Protein AF-A0A9D8RT14-F1 (afdb_monomer)

Mean predicted aligned error: 6.52 Å

pLDDT: mean 91.1, std 11.13, range [44.34, 98.69]

Solvent-accessible surface area (backbone atoms only — not comparable to full-atom values): 8107 Å² total; per-residue (Å²): 120,68,56,64,54,50,52,52,53,46,40,71,75,44,44,86,40,36,44,78,49,63,86,50,53,74,64,56,52,50,52,42,49,74,57,53,62,93,83,60,76,70,41,74,36,24,39,40,37,42,52,28,32,34,42,33,35,32,39,34,68,55,89,88,39,58,46,72,40,36,41,31,29,33,31,77,39,72,85,52,92,59,74,42,84,72,49,67,56,90,63,85,74,51,89,45,71,60,54,47,47,52,55,48,54,49,52,29,65,77,68,68,52,42,47,82,47,47,82,62,84,82,79,81,77,80,84,78,72,83,78,79,90,68,89,134

Structure (mmCIF, N/CA/C/O backbone):
data_AF-A0A9D8RT14-F1
#
_entry.id   AF-A0A9D8RT14-F1
#
loop_
_atom_site.group_PDB
_atom_site.id
_atom_site.type_symbol
_atom_site.label_atom_id
_atom_site.label_alt_id
_atom_site.label_comp_id
_atom_site.label_asym_id
_atom_site.label_entity_id
_atom_site.label_seq_id
_atom_site.pdbx_PDB_ins_code
_atom_site.Cartn_x
_atom_site.Cartn_y
_atom_site.Cartn_z
_atom_site.occupancy
_atom_site.B_iso_or_equiv
_atom_site.auth_seq_id
_atom_site.auth_comp_id
_atom_site.auth_asym_id
_atom_site.auth_atom_id
_atom_site.pdbx_PDB_model_num
ATOM 1 N N . MET A 1 1 ? 11.760 0.057 17.581 1.00 54.22 1 MET A N 1
ATOM 2 C CA . MET A 1 1 ? 10.991 -0.851 18.469 1.00 54.22 1 MET A CA 1
ATOM 3 C C . MET A 1 1 ? 9.512 -0.453 18.579 1.00 54.22 1 MET A C 1
ATOM 5 O O . MET A 1 1 ? 8.677 -1.344 18.625 1.00 54.22 1 MET A O 1
ATOM 9 N N . PHE A 1 2 ? 9.164 0.843 18.541 1.00 63.91 2 PHE A N 1
ATOM 10 C CA . PHE A 1 2 ? 7.777 1.338 18.645 1.00 63.91 2 PHE A CA 1
ATOM 11 C C . PHE A 1 2 ? 6.824 0.886 17.520 1.00 63.91 2 PHE A C 1
ATOM 13 O O . PHE A 1 2 ? 5.686 0.521 17.799 1.00 63.91 2 PHE A O 1
ATOM 20 N N . THR A 1 3 ? 7.296 0.804 16.275 1.00 75.25 3 THR A N 1
ATOM 21 C CA . THR A 1 3 ? 6.452 0.466 15.114 1.00 75.25 3 THR A CA 1
ATOM 22 C C . THR A 1 3 ? 5.854 -0.945 15.176 1.00 75.25 3 THR A C 1
ATOM 24 O O . THR A 1 3 ? 4.712 -1.149 14.785 1.00 75.25 3 THR A O 1
ATOM 27 N N . MET A 1 4 ? 6.569 -1.924 15.745 1.00 83.69 4 MET A N 1
ATOM 28 C CA . MET A 1 4 ? 6.044 -3.293 15.903 1.00 83.69 4 MET A CA 1
ATOM 29 C C . MET A 1 4 ? 4.897 -3.371 16.915 1.00 83.69 4 MET A C 1
ATOM 31 O O . MET A 1 4 ? 3.962 -4.149 16.735 1.00 83.69 4 MET A O 1
ATOM 35 N N . LYS A 1 5 ? 4.950 -2.555 17.976 1.00 92.00 5 LYS A N 1
ATOM 36 C CA . LYS A 1 5 ? 3.850 -2.449 18.940 1.00 92.00 5 LYS A CA 1
ATOM 37 C C . LYS A 1 5 ? 2.617 -1.853 18.260 1.00 92.00 5 LYS A C 1
ATOM 39 O O . LYS A 1 5 ? 1.534 -2.414 18.390 1.00 92.00 5 LYS A O 1
ATOM 44 N N . ARG A 1 6 ? 2.815 -0.797 17.464 1.00 94.56 6 ARG A N 1
ATOM 45 C CA . ARG A 1 6 ? 1.751 -0.136 16.704 1.00 94.56 6 ARG A CA 1
ATOM 46 C C . ARG A 1 6 ? 1.060 -1.079 15.716 1.00 94.56 6 ARG A C 1
ATOM 48 O O . ARG A 1 6 ? -0.162 -1.136 15.702 1.00 94.56 6 ARG A O 1
ATOM 55 N N . ILE A 1 7 ? 1.821 -1.883 14.967 1.00 96.31 7 ILE A N 1
ATOM 56 C CA . ILE A 1 7 ? 1.261 -2.924 14.082 1.00 96.31 7 ILE A CA 1
ATOM 57 C C . ILE A 1 7 ? 0.351 -3.872 14.865 1.00 96.31 7 ILE A C 1
ATOM 59 O O . ILE A 1 7 ? -0.755 -4.174 14.426 1.00 96.31 7 ILE A O 1
ATOM 63 N N . LYS A 1 8 ? 0.801 -4.343 16.033 1.00 96.50 8 LYS A N 1
ATOM 64 C CA . LYS A 1 8 ? 0.018 -5.270 16.859 1.00 96.50 8 LYS A CA 1
ATOM 65 C C . LYS A 1 8 ? -1.271 -4.628 17.378 1.00 96.50 8 LYS A C 1
ATOM 67 O O . LYS A 1 8 ? -2.313 -5.271 17.356 1.00 96.50 8 LYS A O 1
ATOM 72 N N . GLU A 1 9 ? -1.201 -3.379 17.830 1.00 96.75 9 GLU A N 1
ATOM 73 C CA . GLU A 1 9 ? -2.373 -2.611 18.269 1.00 96.75 9 GLU A CA 1
ATOM 74 C C . GLU A 1 9 ? -3.387 -2.448 17.130 1.00 96.75 9 GLU A C 1
ATOM 76 O O . GLU A 1 9 ? -4.561 -2.755 17.316 1.00 96.75 9 GLU A O 1
ATOM 81 N N . LEU A 1 10 ? -2.927 -2.058 15.937 1.00 97.25 10 LEU A N 1
ATOM 82 C CA . LEU A 1 10 ? -3.785 -1.875 14.767 1.00 97.25 10 LEU A CA 1
ATOM 83 C C . LEU A 1 10 ? -4.408 -3.189 14.290 1.00 97.25 10 LEU A C 1
ATOM 85 O O . LEU A 1 10 ? -5.605 -3.222 14.031 1.00 97.25 10 LEU A O 1
ATOM 89 N N . LYS A 1 11 ? -3.642 -4.286 14.238 1.00 97.50 11 LYS A N 1
ATOM 90 C CA . LYS A 1 11 ? -4.178 -5.620 13.912 1.00 97.50 11 LYS A CA 1
ATOM 91 C C . LYS A 1 11 ? -5.264 -6.051 14.899 1.00 97.50 11 LYS A C 1
ATOM 93 O O . LYS A 1 11 ? -6.303 -6.544 14.479 1.00 97.50 11 LYS A O 1
ATOM 98 N N . ASN A 1 12 ? -5.054 -5.822 16.196 1.00 97.44 12 ASN A N 1
ATOM 99 C CA . ASN A 1 12 ? -6.055 -6.137 17.218 1.00 97.44 12 ASN A CA 1
ATOM 100 C C . ASN A 1 12 ? -7.318 -5.273 17.089 1.00 97.44 12 ASN A C 1
ATOM 102 O O . ASN A 1 12 ? -8.414 -5.766 17.331 1.00 97.44 12 ASN A O 1
ATOM 106 N N . GLN A 1 13 ? -7.166 -3.992 16.747 1.00 96.94 13 GLN A N 1
ATOM 107 C CA . GLN A 1 13 ? -8.281 -3.051 16.634 1.00 96.94 13 GLN A CA 1
ATOM 108 C C . GLN A 1 13 ? -9.096 -3.251 15.349 1.00 96.94 13 GLN A C 1
ATOM 110 O O . GLN A 1 13 ? -10.315 -3.117 15.372 1.00 96.94 13 GLN A O 1
ATOM 115 N N . LEU A 1 14 ? -8.427 -3.523 14.229 1.00 96.62 14 LEU A N 1
ATOM 116 C CA . LEU A 1 14 ? -9.028 -3.508 12.893 1.00 96.62 14 LEU A CA 1
ATOM 117 C C . LEU A 1 14 ? -9.355 -4.908 12.360 1.00 96.62 14 LEU A C 1
ATOM 119 O O . LEU A 1 14 ? -10.126 -5.019 11.406 1.00 96.62 14 LEU A O 1
ATOM 123 N N . GLY A 1 15 ? -8.783 -5.962 12.951 1.00 96.44 15 GLY A N 1
ATOM 124 C CA . GLY A 1 15 ? -8.954 -7.336 12.483 1.00 96.44 15 GLY A CA 1
ATOM 125 C C . GLY A 1 15 ? -8.601 -7.461 11.001 1.00 96.44 15 GLY A C 1
ATOM 126 O O . GLY A 1 15 ? -7.534 -7.018 10.573 1.00 96.44 15 GLY A O 1
ATOM 127 N N . ASP A 1 16 ? -9.536 -7.987 10.214 1.00 95.12 16 ASP A N 1
ATOM 128 C CA . ASP A 1 16 ? -9.370 -8.225 8.773 1.00 95.12 16 ASP A CA 1
ATOM 129 C C . ASP A 1 16 ? -9.275 -6.938 7.939 1.00 95.12 16 ASP A C 1
ATOM 131 O O . ASP A 1 16 ? -8.853 -6.972 6.785 1.00 95.12 16 ASP A O 1
ATOM 135 N N . LYS A 1 17 ? -9.616 -5.778 8.521 1.00 95.81 17 LYS A N 1
ATOM 136 C CA . LYS A 1 17 ? -9.411 -4.472 7.877 1.00 95.81 17 LYS A CA 1
ATOM 137 C C . LYS A 1 17 ? -7.946 -4.011 7.942 1.00 95.81 17 LYS A C 1
ATOM 139 O O . LYS A 1 17 ? -7.609 -2.982 7.362 1.00 95.81 17 LYS A O 1
ATOM 144 N N . TYR A 1 18 ? -7.069 -4.742 8.635 1.00 98.00 18 TYR A N 1
ATOM 145 C CA . TYR A 1 18 ? -5.621 -4.584 8.538 1.00 98.00 18 TYR A CA 1
ATOM 146 C C . TYR A 1 18 ? -5.037 -5.712 7.687 1.00 98.00 18 TYR A C 1
ATOM 148 O O . TYR A 1 18 ? -5.102 -6.881 8.065 1.00 98.00 18 TYR A O 1
ATOM 156 N N . PHE A 1 19 ? -4.376 -5.376 6.581 1.00 97.88 19 PHE A N 1
ATOM 157 C CA . PHE A 1 19 ? -3.785 -6.377 5.699 1.00 97.88 19 PHE A CA 1
ATOM 158 C C . PHE A 1 19 ? -2.500 -5.875 5.047 1.00 97.88 19 PHE A C 1
ATOM 160 O O . PHE A 1 19 ? -2.474 -4.807 4.441 1.00 97.88 19 PHE A O 1
ATOM 167 N N . PHE A 1 20 ? -1.436 -6.671 5.141 1.00 98.38 20 PHE A N 1
ATOM 168 C CA . PHE A 1 20 ? -0.168 -6.417 4.466 1.00 98.38 20 PHE A CA 1
ATOM 169 C C . PHE A 1 20 ? 0.114 -7.528 3.458 1.00 98.38 20 PHE A C 1
ATOM 171 O O . PHE A 1 20 ? 0.113 -8.708 3.811 1.00 98.38 20 PHE A O 1
ATOM 178 N N . CYS A 1 21 ? 0.415 -7.146 2.220 1.00 97.75 21 CYS A N 1
ATOM 179 C CA . CYS A 1 21 ? 0.803 -8.056 1.155 1.00 97.75 21 CYS A CA 1
ATOM 180 C C . CYS A 1 21 ? 2.053 -7.547 0.445 1.00 97.75 21 CYS A C 1
ATOM 182 O O . CYS A 1 21 ? 2.218 -6.353 0.201 1.00 97.75 21 CYS A O 1
ATOM 184 N N . ARG A 1 22 ? 2.927 -8.477 0.068 1.00 97.56 22 ARG A N 1
ATOM 185 C CA . ARG A 1 22 ? 4.132 -8.185 -0.703 1.00 97.56 22 ARG A CA 1
ATOM 186 C C . ARG A 1 22 ? 4.300 -9.210 -1.826 1.00 97.56 22 ARG A C 1
ATOM 188 O O . ARG A 1 22 ? 4.951 -10.231 -1.608 1.00 97.56 22 ARG A O 1
ATOM 195 N N . PRO A 1 23 ? 3.721 -8.952 -3.013 1.00 96.25 23 PRO A N 1
ATOM 196 C CA . PRO A 1 23 ? 3.810 -9.873 -4.144 1.00 96.25 23 PRO A CA 1
ATOM 197 C C . PRO A 1 23 ? 5.225 -10.076 -4.699 1.00 96.25 23 PRO A C 1
ATOM 199 O O . PRO A 1 23 ? 5.491 -11.127 -5.275 1.00 96.25 23 PRO A O 1
ATOM 202 N N . MET A 1 24 ? 6.135 -9.101 -4.544 1.00 95.69 24 MET A N 1
ATOM 203 C CA . MET A 1 24 ? 7.502 -9.190 -5.079 1.00 95.69 24 MET A CA 1
ATOM 204 C C . MET A 1 24 ? 8.582 -9.004 -4.012 1.00 95.69 24 MET A C 1
ATOM 206 O O . MET A 1 24 ? 8.527 -8.108 -3.160 1.00 95.69 24 MET A O 1
ATOM 210 N N . SER A 1 25 ? 9.625 -9.832 -4.092 1.00 95.38 25 SER A N 1
ATOM 211 C CA . SER A 1 25 ? 10.815 -9.688 -3.257 1.00 95.38 25 SER A CA 1
ATOM 212 C C . SER A 1 25 ? 11.742 -8.581 -3.776 1.00 95.38 25 SER A C 1
ATOM 214 O O . SER A 1 25 ? 11.662 -8.160 -4.930 1.00 95.38 25 SER A O 1
ATOM 216 N N . ASP A 1 26 ? 12.686 -8.138 -2.938 1.00 95.06 26 ASP A N 1
ATOM 217 C CA . ASP A 1 26 ? 13.725 -7.179 -3.353 1.00 95.06 26 ASP A CA 1
ATOM 218 C C . ASP A 1 26 ? 14.546 -7.723 -4.532 1.00 95.06 26 ASP A C 1
ATOM 220 O O . ASP A 1 26 ? 14.984 -6.968 -5.398 1.00 95.06 26 ASP A O 1
ATOM 224 N N . ARG A 1 27 ? 14.723 -9.050 -4.595 1.00 96.25 27 ARG A N 1
ATOM 225 C CA . ARG A 1 27 ? 15.443 -9.720 -5.678 1.00 96.25 27 ARG A CA 1
ATOM 226 C C . ARG A 1 27 ? 14.683 -9.642 -6.999 1.00 96.25 27 ARG A C 1
ATOM 228 O O . ARG A 1 27 ? 15.313 -9.374 -8.019 1.00 96.25 27 ARG A O 1
ATOM 235 N N . ASP A 1 28 ? 13.373 -9.863 -6.988 1.00 95.50 28 ASP A N 1
ATOM 236 C CA . ASP A 1 28 ? 12.550 -9.820 -8.205 1.00 95.50 28 ASP A CA 1
ATOM 237 C C . ASP A 1 28 ? 12.558 -8.412 -8.800 1.00 95.50 28 ASP A C 1
ATOM 239 O O . ASP A 1 28 ? 12.833 -8.226 -9.985 1.00 95.50 28 ASP A O 1
ATOM 243 N N . ILE A 1 29 ? 12.375 -7.407 -7.940 1.00 96.44 29 ILE A N 1
ATOM 244 C CA . ILE A 1 29 ? 12.414 -5.994 -8.323 1.00 96.44 29 ILE A CA 1
ATOM 245 C C . ILE A 1 29 ? 13.794 -5.618 -8.856 1.00 96.44 29 ILE A C 1
ATOM 247 O O . ILE A 1 29 ? 13.895 -4.994 -9.910 1.00 96.44 29 ILE A O 1
ATOM 251 N N . PHE A 1 30 ? 14.867 -6.043 -8.186 1.00 95.75 30 PHE A N 1
ATOM 252 C CA . PHE A 1 30 ? 16.230 -5.800 -8.653 1.00 95.75 30 PHE A CA 1
ATOM 253 C C . PHE A 1 30 ? 16.490 -6.412 -10.037 1.00 95.75 30 PHE A C 1
ATOM 255 O O . PHE A 1 30 ? 17.111 -5.779 -10.894 1.00 95.75 30 PHE A O 1
ATOM 262 N N . LEU A 1 31 ? 16.011 -7.634 -10.288 1.00 95.94 31 LEU A N 1
ATOM 263 C CA . LEU A 1 31 ? 16.142 -8.280 -11.596 1.00 95.94 31 LEU A CA 1
ATOM 264 C C . LEU A 1 31 ? 15.368 -7.520 -12.682 1.00 95.94 31 LEU A C 1
ATOM 266 O O . LEU A 1 31 ? 15.930 -7.272 -13.752 1.00 95.94 31 LEU A O 1
ATOM 270 N N . LEU A 1 32 ? 14.137 -7.091 -12.389 1.00 95.50 32 LEU A N 1
ATOM 271 C CA . LEU A 1 32 ? 13.325 -6.264 -13.287 1.00 95.50 32 LEU A CA 1
ATOM 272 C C . LEU A 1 32 ? 13.990 -4.912 -13.574 1.00 95.50 32 LEU A C 1
ATOM 274 O O . LEU A 1 32 ? 14.044 -4.482 -14.721 1.00 95.50 32 LEU A O 1
ATOM 278 N N . GLN A 1 33 ? 14.568 -4.263 -12.564 1.00 95.00 33 GLN A N 1
ATOM 279 C CA . GLN A 1 33 ? 15.286 -2.997 -12.727 1.00 95.00 33 GLN A CA 1
ATOM 280 C C . GLN A 1 33 ? 16.570 -3.141 -13.552 1.00 95.00 33 GLN A C 1
ATOM 282 O O . GLN A 1 33 ? 16.932 -2.219 -14.282 1.00 95.00 33 GLN A O 1
ATOM 287 N N . ARG A 1 34 ? 17.265 -4.285 -13.470 1.00 95.25 34 ARG A N 1
ATOM 288 C CA . ARG A 1 34 ? 18.463 -4.556 -14.286 1.00 95.25 34 ARG A CA 1
ATOM 289 C C . ARG A 1 34 ? 18.147 -4.826 -15.749 1.00 95.25 34 ARG A C 1
ATOM 291 O O . ARG A 1 34 ? 18.987 -4.541 -16.600 1.00 95.25 34 ARG A O 1
ATOM 298 N N . LYS A 1 35 ? 16.993 -5.428 -16.033 1.00 93.69 35 LYS A N 1
ATOM 299 C CA . LYS A 1 35 ? 16.531 -5.713 -17.395 1.00 93.69 35 LYS A CA 1
ATOM 300 C C . LYS A 1 35 ? 15.052 -5.336 -17.54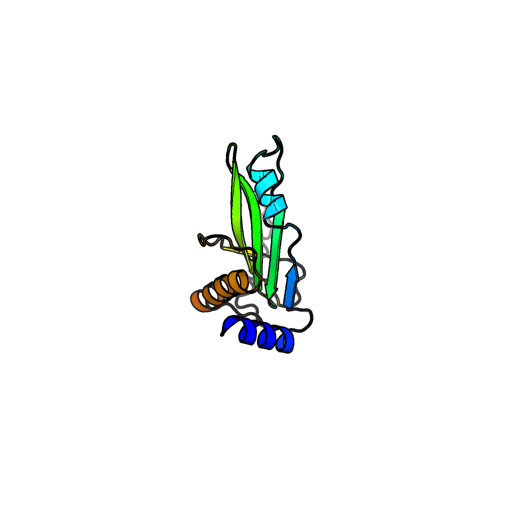3 1.00 93.69 35 LYS A C 1
ATOM 302 O O . LYS A 1 35 ? 14.210 -6.233 -17.592 1.00 93.69 35 LYS A O 1
ATOM 307 N N . PRO A 1 36 ? 14.733 -4.029 -17.622 1.00 92.56 36 PRO A N 1
ATOM 308 C CA . PRO A 1 36 ? 13.359 -3.572 -17.782 1.00 92.56 36 PRO A CA 1
ATOM 309 C C . PRO A 1 36 ? 12.753 -4.102 -19.085 1.00 92.56 36 PRO A C 1
ATOM 311 O O . PRO A 1 36 ? 13.362 -3.935 -20.146 1.00 92.56 36 PRO A O 1
ATOM 314 N N . PRO A 1 37 ? 11.557 -4.710 -19.056 1.00 91.81 37 PRO A N 1
ATOM 315 C CA . PRO A 1 37 ? 10.888 -5.107 -20.283 1.00 91.81 37 PRO A CA 1
ATOM 316 C C . PRO A 1 37 ? 10.478 -3.873 -21.103 1.00 91.81 37 PRO A C 1
ATOM 318 O O . PRO A 1 37 ? 10.267 -2.769 -20.580 1.00 91.81 37 PRO A O 1
ATOM 321 N N . GLN A 1 38 ? 10.383 -4.042 -22.426 1.00 88.94 38 GLN A N 1
ATOM 322 C CA . GLN A 1 38 ? 10.030 -2.948 -23.337 1.00 88.94 38 GLN A CA 1
ATOM 323 C C . GLN A 1 38 ? 8.627 -2.407 -23.039 1.00 88.94 38 GLN A C 1
ATOM 325 O O . GLN A 1 38 ? 8.462 -1.196 -22.897 1.00 88.94 38 GLN A O 1
ATOM 330 N N . ASN A 1 39 ? 7.666 -3.305 -22.838 1.00 89.38 39 ASN A N 1
ATOM 331 C CA . ASN A 1 39 ? 6.315 -2.980 -22.405 1.00 89.38 39 ASN A CA 1
ATOM 332 C C . ASN A 1 39 ? 6.178 -3.440 -20.955 1.00 89.38 39 ASN A C 1
ATOM 334 O O . ASN A 1 39 ? 6.088 -4.636 -20.690 1.00 89.38 39 ASN A O 1
ATOM 338 N N . PHE A 1 40 ? 6.243 -2.496 -20.021 1.00 93.19 40 PHE A N 1
ATOM 339 C CA . PHE A 1 40 ? 6.052 -2.764 -18.602 1.00 93.19 40 PHE A CA 1
ATOM 340 C C . PHE A 1 40 ? 4.786 -2.046 -18.150 1.00 93.19 40 PHE A C 1
ATOM 342 O O . PHE A 1 40 ? 4.721 -0.820 -18.243 1.00 93.19 40 PHE A O 1
ATOM 349 N N . ALA A 1 41 ? 3.795 -2.814 -17.704 1.00 93.50 41 ALA A N 1
ATOM 350 C CA . ALA A 1 41 ? 2.635 -2.262 -17.029 1.00 93.50 41 ALA A CA 1
ATOM 351 C C . ALA A 1 41 ? 3.011 -1.935 -15.586 1.00 93.50 41 ALA A C 1
ATOM 353 O O . ALA A 1 41 ? 3.727 -2.696 -14.930 1.00 93.50 41 ALA A O 1
ATOM 354 N N . GLU A 1 42 ? 2.519 -0.804 -15.108 1.00 94.81 42 GLU A N 1
ATOM 355 C CA . GLU A 1 42 ? 2.615 -0.446 -13.704 1.00 94.81 42 GLU A CA 1
ATOM 356 C C . GLU A 1 42 ? 2.079 -1.577 -12.816 1.00 94.81 42 GLU A C 1
ATOM 358 O O . GLU A 1 42 ? 1.082 -2.221 -13.143 1.00 94.81 42 GLU A O 1
ATOM 363 N N . THR A 1 43 ? 2.803 -1.892 -11.743 1.00 96.75 43 THR A N 1
ATOM 364 C CA . THR A 1 43 ? 2.530 -3.074 -10.924 1.00 96.75 43 THR A CA 1
ATOM 365 C C . THR A 1 43 ? 2.748 -2.776 -9.450 1.00 96.75 43 THR A C 1
ATOM 367 O O . THR A 1 43 ? 3.830 -2.346 -9.050 1.00 96.75 43 THR A O 1
ATOM 370 N N . VAL A 1 44 ? 1.753 -3.091 -8.624 1.00 97.75 44 VAL A N 1
ATOM 371 C CA . VAL A 1 44 ? 1.867 -3.021 -7.163 1.00 97.75 44 VAL A CA 1
ATOM 372 C C . VAL A 1 44 ? 2.776 -4.144 -6.660 1.00 97.75 44 VAL A C 1
ATOM 374 O O . VAL A 1 44 ? 2.510 -5.329 -6.867 1.00 97.75 44 VAL A O 1
ATOM 377 N N . VAL A 1 45 ? 3.862 -3.775 -5.981 1.00 98.12 45 VAL A N 1
ATOM 378 C CA . VAL A 1 45 ? 4.871 -4.714 -5.460 1.00 98.12 45 VAL A CA 1
ATOM 379 C C . VAL A 1 45 ? 4.778 -4.931 -3.951 1.00 98.12 45 VAL A C 1
ATOM 381 O O . VAL A 1 45 ? 5.300 -5.926 -3.438 1.00 98.12 45 VAL A O 1
ATOM 384 N N . ALA A 1 46 ? 4.097 -4.029 -3.245 1.00 98.50 46 ALA A N 1
ATOM 385 C CA . ALA A 1 46 ? 3.659 -4.196 -1.866 1.00 98.50 46 ALA A CA 1
ATOM 386 C C . ALA A 1 46 ? 2.423 -3.327 -1.606 1.00 98.50 46 ALA A C 1
ATOM 388 O O . ALA A 1 46 ? 2.290 -2.257 -2.187 1.00 98.50 46 ALA A O 1
ATOM 389 N N . SER A 1 47 ? 1.540 -3.767 -0.718 1.00 98.50 47 SER A N 1
ATOM 390 C CA . SER A 1 47 ? 0.346 -3.028 -0.310 1.00 98.50 47 SER A CA 1
ATOM 391 C C . SER A 1 47 ? 0.115 -3.223 1.184 1.00 98.50 47 SER A C 1
ATOM 393 O O . SER A 1 47 ? 0.258 -4.331 1.707 1.00 98.50 47 SER A O 1
ATOM 395 N N . LEU A 1 48 ? -0.215 -2.137 1.874 1.00 98.69 48 LEU A N 1
ATOM 396 C CA . LEU A 1 48 ? -0.608 -2.127 3.275 1.00 98.69 48 LEU A CA 1
ATOM 397 C C . LEU A 1 48 ? -1.947 -1.401 3.398 1.00 98.69 48 LEU A C 1
ATOM 399 O O . LEU A 1 48 ? -2.020 -0.192 3.205 1.00 98.69 48 LEU A O 1
ATOM 403 N N . THR A 1 49 ? -2.989 -2.142 3.755 1.00 98.44 49 THR A N 1
ATOM 404 C CA . THR A 1 49 ? -4.312 -1.613 4.095 1.00 98.44 49 THR A CA 1
ATOM 405 C C . THR A 1 49 ? -4.444 -1.516 5.611 1.00 98.44 49 THR A C 1
ATOM 407 O O . THR A 1 49 ? -4.173 -2.486 6.321 1.00 98.44 49 THR A O 1
ATOM 410 N N . VAL A 1 50 ? -4.861 -0.352 6.106 1.00 97.94 50 VAL A N 1
ATOM 411 C CA . VAL A 1 50 ? -5.092 -0.053 7.524 1.00 97.94 50 VAL A CA 1
ATOM 412 C C . VAL A 1 50 ? -6.454 0.630 7.655 1.00 97.94 50 VAL A C 1
ATOM 414 O O . VAL 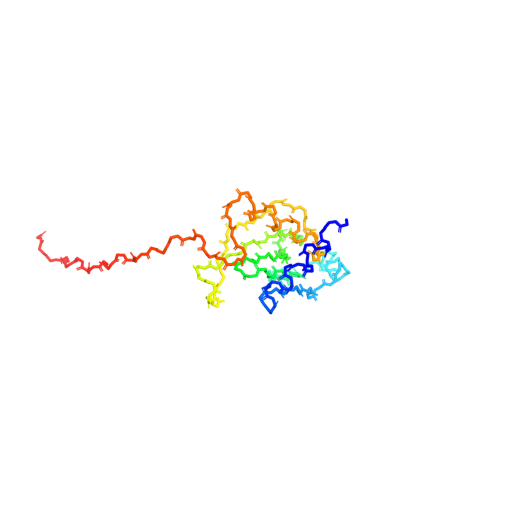A 1 50 ? -6.573 1.855 7.691 1.00 97.94 50 VAL A O 1
ATOM 417 N N . GLY A 1 51 ? -7.509 -0.182 7.702 1.00 96.56 51 GLY A N 1
ATOM 418 C CA . GLY A 1 51 ? -8.880 0.293 7.834 1.00 96.56 51 GLY A CA 1
ATOM 419 C C . GLY A 1 51 ? -9.349 1.059 6.596 1.00 96.56 51 GLY A C 1
ATOM 420 O O . GLY A 1 51 ? -9.522 0.464 5.535 1.00 96.56 51 GLY A O 1
ATOM 421 N N . CYS A 1 52 ? -9.569 2.365 6.737 1.00 96.75 52 CYS A N 1
ATOM 422 C CA . CYS A 1 52 ? -10.050 3.257 5.674 1.00 96.75 52 CYS A CA 1
ATOM 423 C C . CYS A 1 52 ? -8.926 3.904 4.850 1.00 96.75 52 CYS A C 1
ATOM 425 O O . CYS A 1 52 ? -9.211 4.691 3.948 1.00 96.75 52 CYS A O 1
ATOM 427 N N . VAL A 1 53 ? -7.661 3.584 5.147 1.00 97.69 53 VAL A N 1
ATOM 428 C CA . VAL A 1 53 ? -6.486 4.127 4.453 1.00 97.69 53 VAL A CA 1
ATOM 429 C C . VAL A 1 53 ? -5.602 2.980 3.973 1.00 97.69 53 VAL A C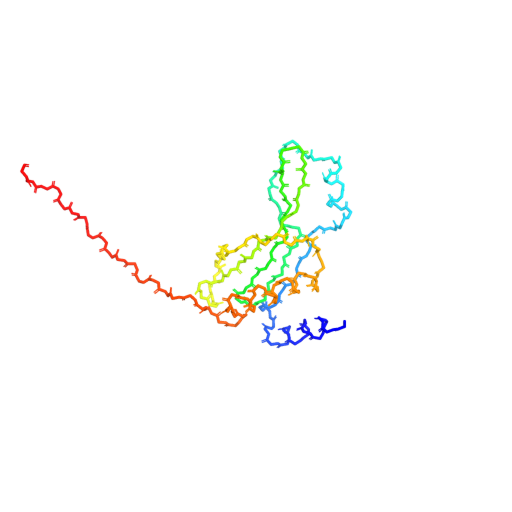 1
ATOM 431 O O . VAL A 1 53 ? -5.460 1.960 4.649 1.00 97.69 53 VAL A O 1
ATOM 434 N N . LYS A 1 54 ? -4.994 3.140 2.803 1.00 98.12 54 LYS A N 1
ATOM 435 C CA . LYS A 1 54 ? -4.100 2.160 2.187 1.00 98.12 54 LYS A CA 1
ATOM 436 C C . LYS A 1 54 ? -2.876 2.864 1.614 1.00 98.12 54 LYS A C 1
ATOM 438 O O . LYS A 1 54 ? -2.987 3.979 1.123 1.00 98.12 54 LYS A O 1
ATOM 443 N N . ILE A 1 55 ? -1.722 2.210 1.652 1.00 98.69 55 ILE A N 1
ATOM 444 C CA . ILE A 1 55 ? -0.515 2.632 0.936 1.00 98.69 55 ILE A CA 1
ATOM 445 C C . ILE A 1 55 ? -0.018 1.490 0.058 1.00 98.69 55 ILE A C 1
ATOM 447 O O . ILE A 1 55 ? 0.125 0.354 0.517 1.00 98.69 55 ILE A O 1
ATOM 451 N N . GLU A 1 56 ? 0.260 1.790 -1.202 1.00 98.62 56 GLU A N 1
ATOM 452 C CA . GLU A 1 56 ? 0.797 0.846 -2.175 1.00 98.62 56 GLU A CA 1
ATOM 453 C C . GLU A 1 56 ? 2.173 1.305 -2.628 1.00 98.62 56 GLU A C 1
ATOM 455 O O . GLU A 1 56 ? 2.399 2.485 -2.861 1.00 98.62 56 GLU A O 1
ATOM 460 N N . ALA A 1 57 ? 3.113 0.369 -2.705 1.00 98.31 57 ALA A N 1
ATOM 461 C CA . ALA A 1 57 ? 4.381 0.571 -3.377 1.00 98.31 57 ALA A CA 1
ATOM 462 C C . ALA A 1 57 ? 4.234 0.078 -4.810 1.00 98.31 57 ALA A C 1
ATOM 464 O O . ALA A 1 57 ? 4.028 -1.122 -5.035 1.00 98.31 57 ALA A O 1
ATOM 465 N N . THR A 1 58 ? 4.393 0.985 -5.759 1.00 97.56 58 THR A N 1
ATOM 466 C CA . THR A 1 58 ? 4.117 0.718 -7.163 1.00 97.56 58 THR A CA 1
ATOM 467 C C . THR A 1 58 ? 5.404 0.805 -7.968 1.00 97.56 58 THR A C 1
ATOM 469 O O . THR A 1 58 ? 6.151 1.781 -7.890 1.00 97.56 58 THR A O 1
ATOM 472 N N . LEU A 1 59 ? 5.711 -0.258 -8.710 1.00 97.75 59 LEU A N 1
ATOM 473 C CA . LEU A 1 59 ? 6.795 -0.277 -9.681 1.00 97.75 59 LEU A CA 1
ATOM 474 C C . LEU A 1 59 ? 6.227 0.207 -11.010 1.00 97.75 59 LEU A C 1
ATOM 476 O O . LEU A 1 59 ? 5.258 -0.358 -11.512 1.00 97.75 59 LEU A O 1
ATOM 480 N N . PHE A 1 60 ? 6.857 1.214 -11.600 1.00 95.75 60 PHE A N 1
ATOM 481 C CA . PHE A 1 60 ? 6.434 1.805 -12.864 1.00 95.75 60 PHE A CA 1
ATOM 482 C C . PHE A 1 60 ? 7.639 2.076 -13.762 1.00 95.75 60 PHE A C 1
ATOM 484 O O . PHE A 1 60 ? 8.790 2.129 -13.314 1.00 95.75 60 PHE A O 1
ATOM 491 N N . LYS A 1 61 ? 7.384 2.237 -15.061 1.00 95.19 61 LYS A N 1
ATOM 492 C CA . LYS A 1 61 ? 8.427 2.547 -16.038 1.00 95.19 61 LYS A CA 1
ATOM 493 C C . LYS A 1 61 ? 8.549 4.052 -16.232 1.00 95.19 61 LYS A C 1
ATOM 495 O O . LYS A 1 61 ? 7.625 4.703 -16.704 1.00 95.19 61 LYS A O 1
ATOM 500 N N . ASN A 1 62 ? 9.729 4.585 -15.938 1.00 90.88 62 ASN A N 1
ATOM 501 C CA . ASN A 1 62 ? 10.106 5.958 -16.229 1.00 90.88 62 ASN A CA 1
ATOM 502 C C . ASN A 1 62 ? 11.216 5.960 -17.286 1.00 90.88 62 ASN A C 1
ATOM 504 O O . ASN A 1 62 ? 12.373 5.629 -17.004 1.00 90.88 62 ASN A O 1
ATOM 508 N N . LYS A 1 63 ? 10.856 6.329 -18.520 1.00 88.56 63 LYS A N 1
ATOM 509 C CA . LYS A 1 63 ? 11.733 6.235 -19.696 1.00 88.56 63 LYS A CA 1
ATOM 510 C C . LYS A 1 63 ? 12.252 4.799 -19.864 1.00 88.56 63 LYS A C 1
ATOM 512 O O . LYS A 1 63 ? 11.475 3.885 -20.123 1.00 88.56 63 LYS A O 1
ATOM 517 N N . GLU A 1 64 ? 13.554 4.587 -19.702 1.00 89.44 64 GLU A N 1
ATOM 518 C CA . GLU A 1 64 ? 14.212 3.286 -19.868 1.00 89.44 64 GLU A CA 1
ATOM 519 C C . GLU A 1 64 ? 14.443 2.540 -18.547 1.00 89.44 64 GLU A C 1
ATOM 521 O O . GLU A 1 64 ? 14.992 1.441 -18.551 1.00 89.44 64 GLU A O 1
ATOM 526 N N . LYS A 1 65 ? 14.040 3.113 -17.408 1.00 94.44 65 LYS A N 1
ATOM 527 C CA . LYS A 1 65 ? 14.276 2.537 -16.078 1.00 94.44 65 LYS A CA 1
ATOM 528 C C . LYS A 1 65 ? 12.962 2.222 -15.379 1.00 94.44 65 LYS A C 1
ATOM 530 O O . LYS A 1 65 ? 11.948 2.864 -15.636 1.00 94.44 65 LYS A O 1
ATOM 535 N N . LEU A 1 66 ? 12.998 1.245 -14.477 1.00 96.44 66 LEU A N 1
ATOM 536 C CA . LEU A 1 66 ? 11.899 1.018 -13.542 1.00 96.44 66 LEU A CA 1
ATOM 537 C C . LEU A 1 66 ? 12.181 1.740 -12.227 1.00 96.44 66 LEU A C 1
ATOM 539 O O . LEU A 1 66 ? 13.280 1.641 -11.675 1.00 96.44 66 LEU A O 1
ATOM 543 N N . SER A 1 67 ? 11.174 2.447 -11.734 1.00 95.75 67 SER A N 1
ATOM 544 C CA . SER A 1 67 ? 11.210 3.250 -10.516 1.00 95.75 67 SER A CA 1
ATOM 545 C C . SER A 1 67 ? 10.076 2.832 -9.589 1.00 95.75 67 SER A C 1
ATOM 547 O O . SER A 1 67 ? 9.077 2.282 -10.042 1.00 95.75 67 SER A O 1
ATOM 549 N N . LEU A 1 68 ? 10.262 3.064 -8.291 1.00 96.94 68 LEU A N 1
ATOM 550 C CA . LEU A 1 68 ? 9.250 2.814 -7.272 1.00 96.94 68 LEU A CA 1
ATOM 551 C C . LEU A 1 68 ? 8.689 4.145 -6.774 1.00 96.94 68 LEU A C 1
ATOM 553 O O . LEU A 1 68 ? 9.466 5.072 -6.536 1.00 96.94 68 LEU A O 1
ATOM 557 N N . CYS A 1 69 ? 7.380 4.205 -6.568 1.00 97.38 69 CYS A N 1
ATOM 558 C CA . CYS A 1 69 ? 6.698 5.264 -5.826 1.00 97.38 69 CYS A CA 1
ATOM 559 C C . CYS A 1 69 ? 5.775 4.654 -4.770 1.00 97.38 69 CYS A C 1
ATOM 561 O O . CYS A 1 69 ? 5.527 3.444 -4.770 1.00 97.38 69 CYS A O 1
ATOM 563 N N . TYR A 1 70 ? 5.318 5.497 -3.849 1.00 98.44 70 TYR A N 1
ATOM 564 C CA . TYR A 1 70 ? 4.170 5.180 -3.020 1.00 98.44 70 TYR A CA 1
ATOM 565 C C . TYR A 1 70 ? 2.946 5.912 -3.531 1.00 98.44 70 TYR A C 1
ATOM 567 O O . TYR A 1 70 ? 3.055 7.084 -3.870 1.00 98.44 70 TYR A O 1
ATOM 575 N N . ASP A 1 71 ? 1.800 5.256 -3.448 1.00 98.25 71 ASP A N 1
ATOM 576 C CA . ASP A 1 71 ? 0.491 5.868 -3.624 1.00 98.25 71 ASP A CA 1
ATOM 577 C C . ASP A 1 71 ? -0.345 5.593 -2.376 1.00 98.25 71 ASP A C 1
ATOM 579 O O . ASP A 1 71 ? -0.423 4.458 -1.895 1.00 98.25 71 ASP A O 1
ATOM 583 N N . VAL A 1 72 ? -0.936 6.643 -1.814 1.00 98.25 72 VAL A N 1
ATOM 584 C CA . VAL A 1 72 ? -1.833 6.567 -0.664 1.00 98.25 72 VAL A CA 1
ATOM 585 C C . VAL A 1 72 ? -3.260 6.713 -1.140 1.00 98.25 72 VAL A C 1
ATOM 587 O O . VAL A 1 72 ? -3.595 7.614 -1.906 1.00 98.25 72 VAL A O 1
ATOM 590 N N . PHE A 1 73 ? -4.110 5.830 -0.640 1.00 97.75 73 PHE A N 1
ATOM 591 C CA . PHE A 1 73 ? -5.516 5.765 -0.971 1.00 97.75 73 PHE A CA 1
ATOM 592 C C . PHE A 1 73 ? -6.368 5.875 0.281 1.00 97.75 73 PHE A C 1
ATOM 594 O O . PHE A 1 73 ? -5.994 5.408 1.359 1.00 97.75 73 PHE A O 1
ATOM 601 N N . VAL A 1 74 ? -7.553 6.436 0.102 1.00 96.69 74 VAL A N 1
ATOM 602 C CA . VAL A 1 74 ? -8.577 6.574 1.135 1.00 96.69 74 VAL A CA 1
ATOM 603 C C . VAL A 1 74 ? -9.900 6.031 0.619 1.00 96.69 74 VAL A C 1
ATOM 605 O O . VAL A 1 74 ? -10.129 5.978 -0.592 1.00 96.69 74 VAL A O 1
ATOM 608 N N . LYS A 1 75 ? -10.779 5.640 1.537 1.00 93.69 75 LYS A N 1
ATOM 609 C CA . LYS A 1 75 ? -12.178 5.371 1.207 1.00 93.69 75 LYS A CA 1
ATOM 610 C C . LYS A 1 75 ? -13.034 6.627 1.352 1.00 93.69 75 LYS A C 1
ATOM 612 O O . LYS A 1 75 ? -12.781 7.455 2.229 1.00 93.69 75 LYS A O 1
ATOM 617 N N . ASP A 1 76 ? -14.080 6.728 0.539 1.00 88.12 76 ASP A N 1
ATOM 618 C CA . ASP A 1 76 ? -15.151 7.718 0.697 1.00 88.12 76 ASP A CA 1
ATOM 619 C C . ASP A 1 76 ? -16.100 7.359 1.853 1.00 88.12 76 ASP A C 1
ATOM 621 O O . ASP A 1 76 ? -16.556 8.239 2.579 1.00 88.12 76 ASP A O 1
ATOM 625 N N . THR A 1 77 ? -16.352 6.063 2.066 1.00 88.62 77 THR A N 1
ATOM 626 C CA . THR A 1 77 ? -17.056 5.525 3.239 1.00 88.62 77 THR A CA 1
ATOM 627 C C . THR A 1 77 ? -16.350 4.274 3.782 1.00 88.62 77 THR A C 1
ATOM 629 O O . THR A 1 77 ? -15.740 3.539 3.002 1.00 88.62 77 THR A O 1
ATOM 632 N N . PRO A 1 78 ? -16.425 3.963 5.093 1.00 88.00 78 PRO A N 1
ATOM 633 C CA . PRO A 1 78 ? -15.678 2.836 5.671 1.00 88.00 78 PRO A CA 1
ATOM 634 C C . PRO A 1 78 ? -15.976 1.470 5.027 1.00 88.00 78 PRO A C 1
ATOM 636 O O . PRO A 1 78 ? -15.102 0.593 4.979 1.00 88.00 78 PRO A O 1
ATOM 639 N N . ASP A 1 79 ? -17.193 1.315 4.506 1.00 87.31 79 ASP A N 1
ATOM 640 C CA . ASP A 1 79 ? -17.705 0.087 3.894 1.00 87.31 79 ASP A CA 1
ATOM 641 C C . ASP A 1 79 ? -17.631 0.096 2.357 1.00 87.31 79 ASP A C 1
ATOM 643 O O . ASP A 1 79 ? -18.051 -0.865 1.726 1.00 87.31 79 ASP A O 1
ATOM 647 N N . SER A 1 80 ? -17.072 1.148 1.750 1.00 88.06 80 SER A N 1
ATOM 648 C CA . SER A 1 80 ? -16.857 1.215 0.301 1.00 88.06 80 SER A CA 1
ATOM 649 C C . SER A 1 80 ? -15.873 0.147 -0.170 1.00 88.06 80 SER A C 1
ATOM 651 O O . SER A 1 80 ? -14.850 -0.089 0.482 1.00 88.06 80 SER A O 1
ATOM 653 N N . ASP A 1 81 ? -16.150 -0.469 -1.314 1.00 89.31 81 ASP A N 1
ATOM 654 C CA . ASP A 1 81 ? -15.218 -1.389 -1.975 1.00 89.31 81 ASP A CA 1
ATOM 655 C C . ASP A 1 81 ? -14.149 -0.640 -2.788 1.00 89.31 81 ASP A C 1
ATOM 657 O O . ASP A 1 81 ? -13.075 -1.178 -3.068 1.00 89.31 81 ASP A O 1
ATOM 661 N N . GLU A 1 82 ? -14.424 0.621 -3.127 1.00 92.00 82 GLU A N 1
ATOM 662 C CA . GLU A 1 82 ? -13.582 1.443 -3.987 1.00 92.00 82 GLU A CA 1
ATOM 663 C C . GLU A 1 82 ? -12.550 2.251 -3.189 1.00 92.00 82 GLU A C 1
ATOM 665 O O . GLU A 1 82 ? -12.760 2.651 -2.040 1.00 92.00 82 GLU A O 1
ATOM 670 N N . TRP A 1 83 ? -11.411 2.513 -3.833 1.00 95.38 83 TRP A N 1
ATOM 671 C CA . TRP A 1 83 ? -10.300 3.278 -3.271 1.00 95.38 83 TRP A CA 1
ATOM 672 C C . TRP A 1 83 ? -10.032 4.520 -4.112 1.00 95.38 83 TRP A C 1
ATOM 674 O O . TRP A 1 83 ? -9.906 4.442 -5.332 1.00 95.38 83 TRP A O 1
ATOM 684 N N . ILE A 1 84 ? -9.872 5.663 -3.452 1.00 94.31 84 ILE A N 1
ATOM 685 C CA . ILE A 1 84 ? -9.581 6.942 -4.098 1.00 94.31 84 ILE A CA 1
ATOM 686 C C . ILE A 1 84 ? -8.116 7.278 -3.851 1.00 94.31 84 ILE A C 1
ATOM 688 O O . ILE A 1 84 ? -7.679 7.296 -2.700 1.00 94.31 84 ILE A O 1
ATOM 692 N N . CYS A 1 85 ? -7.356 7.543 -4.917 1.00 95.19 85 CYS A N 1
ATOM 693 C CA . CYS A 1 85 ? -5.983 8.030 -4.787 1.00 95.19 85 CYS A CA 1
ATOM 694 C C . CYS A 1 85 ? -6.001 9.417 -4.134 1.00 95.19 85 CYS A C 1
ATOM 696 O O . CYS A 1 85 ? -6.655 10.334 -4.632 1.00 95.19 85 CYS A O 1
ATOM 698 N N . TYR A 1 86 ? -5.318 9.536 -3.001 1.00 95.69 86 TYR A N 1
ATOM 699 C CA . TYR A 1 86 ? -5.264 10.739 -2.181 1.00 95.69 86 TYR A CA 1
ATOM 700 C C . TYR A 1 86 ? -3.980 11.530 -2.442 1.00 95.69 86 TYR A C 1
ATOM 702 O O . TYR A 1 86 ? -4.033 12.727 -2.712 1.00 95.69 86 TYR A O 1
ATOM 710 N N . GLU A 1 87 ? -2.828 10.856 -2.387 1.00 95.31 87 GLU A N 1
ATOM 711 C CA . GLU A 1 87 ? -1.509 11.473 -2.547 1.00 95.31 87 GLU A CA 1
ATOM 712 C C . GLU A 1 87 ? -0.472 10.440 -3.016 1.00 95.31 87 GLU A C 1
ATOM 714 O O . GLU A 1 87 ? -0.584 9.257 -2.700 1.00 95.31 87 GLU A O 1
ATOM 719 N N . THR A 1 88 ? 0.577 10.900 -3.703 1.00 96.81 88 THR A N 1
ATOM 720 C CA . THR A 1 88 ? 1.776 10.118 -4.054 1.00 96.81 88 THR A CA 1
ATOM 721 C C . THR A 1 88 ? 2.989 10.694 -3.299 1.00 96.81 88 THR A C 1
ATOM 723 O O . THR A 1 88 ? 3.617 11.642 -3.785 1.00 96.81 88 THR A O 1
ATOM 726 N N . PRO A 1 89 ? 3.332 10.181 -2.099 1.00 96.31 89 PRO A N 1
ATOM 727 C CA . PRO A 1 89 ? 4.418 10.721 -1.281 1.00 96.31 89 PRO A CA 1
ATOM 728 C C . PRO A 1 89 ? 5.785 10.606 -1.959 1.00 96.31 89 PRO A C 1
ATOM 730 O O . PRO A 1 89 ? 6.099 9.609 -2.612 1.00 96.31 89 PRO A O 1
ATOM 733 N N . THR A 1 90 ? 6.658 11.586 -1.725 1.00 95.31 90 THR A N 1
ATOM 734 C CA . THR A 1 90 ? 8.029 11.592 -2.272 1.00 95.31 90 THR A CA 1
ATOM 735 C C . THR A 1 90 ? 9.027 10.775 -1.442 1.00 95.31 90 THR A C 1
ATOM 737 O O . THR A 1 90 ? 10.235 10.827 -1.688 1.00 95.31 90 THR A O 1
ATOM 740 N N . ASP A 1 91 ? 8.556 10.060 -0.420 1.00 96.50 91 ASP A N 1
ATOM 741 C CA . ASP A 1 91 ? 9.380 9.224 0.446 1.00 96.50 91 ASP A CA 1
ATOM 742 C C . ASP A 1 91 ? 10.144 8.154 -0.333 1.00 96.50 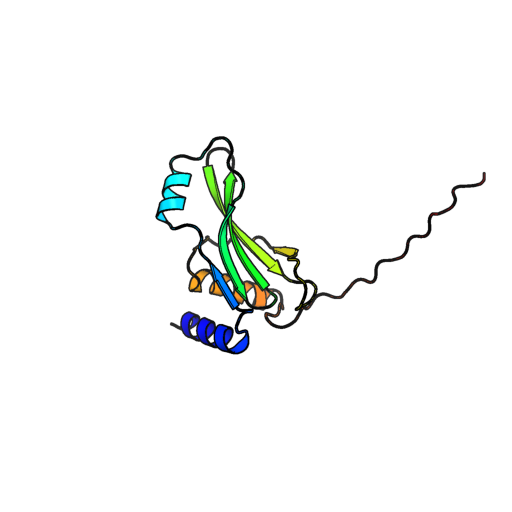91 ASP A C 1
ATOM 744 O O . ASP A 1 91 ? 9.697 7.607 -1.341 1.00 96.50 91 ASP A O 1
ATOM 748 N N . THR A 1 92 ? 11.314 7.788 0.189 1.00 96.06 92 THR A N 1
ATOM 749 C CA . THR A 1 92 ? 12.048 6.641 -0.346 1.00 96.06 92 THR A CA 1
ATOM 750 C C . THR A 1 92 ? 11.270 5.357 -0.072 1.00 96.06 92 THR A C 1
ATOM 752 O O . THR A 1 92 ? 11.048 4.987 1.084 1.00 96.06 92 THR A O 1
ATOM 755 N N . VAL A 1 93 ? 10.908 4.649 -1.141 1.00 96.94 93 VAL A N 1
ATOM 756 C CA . VAL A 1 93 ? 10.124 3.416 -1.056 1.00 96.94 93 VAL A CA 1
ATOM 757 C C . VAL A 1 93 ? 10.902 2.301 -0.359 1.00 96.94 93 VAL A C 1
ATOM 759 O O . VAL A 1 93 ? 12.025 1.956 -0.732 1.00 96.94 93 VAL A O 1
ATOM 762 N N . LYS A 1 94 ? 10.269 1.704 0.652 1.00 96.88 94 LYS A N 1
ATOM 763 C CA . LYS A 1 94 ? 10.759 0.569 1.434 1.00 96.88 94 LYS A CA 1
ATOM 764 C C . LYS A 1 94 ? 9.628 -0.430 1.647 1.00 96.88 94 LYS A C 1
ATOM 766 O O . LYS A 1 94 ? 8.650 -0.160 2.323 1.00 96.88 94 LYS A O 1
ATOM 771 N N . LEU A 1 95 ? 9.808 -1.650 1.170 1.00 97.38 95 LEU A N 1
ATOM 772 C CA . LEU A 1 95 ? 8.724 -2.635 1.047 1.00 97.38 95 LEU A CA 1
ATOM 773 C C . LEU A 1 95 ? 8.413 -3.412 2.337 1.00 97.38 95 LEU A C 1
ATOM 775 O O . LEU A 1 95 ? 7.803 -4.479 2.294 1.00 97.38 95 LEU A O 1
ATOM 779 N N . LYS A 1 96 ? 8.905 -2.945 3.487 1.00 96.88 96 LYS A N 1
ATOM 780 C CA . LYS A 1 96 ? 8.659 -3.588 4.783 1.00 96.88 96 LYS A CA 1
ATOM 781 C C . LYS A 1 96 ? 7.397 -2.998 5.397 1.00 96.88 96 LYS A C 1
ATOM 783 O O . LYS A 1 96 ? 7.289 -1.779 5.465 1.00 96.88 96 LYS A O 1
ATOM 788 N N . GLU A 1 97 ? 6.533 -3.854 5.942 1.00 97.75 97 GLU A N 1
ATOM 789 C CA . GLU A 1 97 ? 5.298 -3.471 6.650 1.00 97.75 97 GLU A CA 1
ATOM 790 C C . GLU A 1 97 ? 5.529 -2.314 7.635 1.00 97.75 97 GLU A C 1
ATOM 792 O O . GLU A 1 97 ? 4.808 -1.325 7.615 1.00 97.75 97 GLU A O 1
ATOM 797 N N . THR A 1 98 ? 6.593 -2.385 8.442 1.00 97.19 98 THR A N 1
ATOM 798 C CA . THR A 1 98 ? 6.942 -1.336 9.414 1.00 97.19 98 THR A CA 1
ATOM 799 C C . THR A 1 98 ? 7.284 0.006 8.775 1.00 97.19 98 THR A C 1
ATOM 801 O O . THR A 1 98 ? 6.947 1.044 9.327 1.00 97.19 98 THR A O 1
ATOM 804 N N . GLU A 1 99 ? 7.982 0.006 7.642 1.00 97.12 99 GLU A N 1
ATOM 805 C CA . GLU A 1 99 ? 8.398 1.244 6.976 1.00 97.12 99 GLU A CA 1
ATOM 806 C C . GLU A 1 99 ? 7.224 1.868 6.218 1.00 97.12 99 GLU A C 1
ATOM 808 O O . GLU A 1 99 ? 7.032 3.077 6.282 1.00 97.12 99 GLU A O 1
ATOM 813 N N . MET A 1 100 ? 6.403 1.040 5.566 1.00 98.12 100 MET A N 1
ATOM 814 C CA . MET A 1 100 ? 5.168 1.489 4.921 1.00 98.12 100 MET A CA 1
ATOM 815 C C . MET A 1 100 ? 4.193 2.062 5.950 1.00 98.12 100 MET A C 1
ATOM 817 O O . MET A 1 100 ? 3.649 3.140 5.732 1.00 98.12 100 MET A O 1
ATOM 821 N N . LEU A 1 101 ? 4.032 1.402 7.105 1.00 98.19 101 LEU A N 1
ATOM 822 C CA . LEU A 1 101 ? 3.200 1.925 8.187 1.00 98.19 101 LEU A CA 1
ATOM 823 C C . LEU A 1 101 ? 3.748 3.240 8.742 1.00 98.19 101 LEU A C 1
ATOM 825 O O . LEU A 1 101 ? 2.965 4.123 9.053 1.00 98.19 101 LEU A O 1
ATOM 829 N N . PHE A 1 102 ? 5.068 3.393 8.862 1.00 97.25 102 PHE A N 1
ATOM 830 C CA . PHE A 1 102 ? 5.658 4.643 9.342 1.00 97.25 102 PHE A CA 1
ATOM 831 C C . PHE A 1 102 ? 5.320 5.827 8.425 1.00 97.25 102 PHE A C 1
ATOM 833 O O . PHE A 1 102 ? 4.951 6.893 8.913 1.00 97.25 102 PHE A O 1
ATOM 840 N N . VAL A 1 103 ? 5.414 5.631 7.105 1.00 97.81 103 VAL A N 1
ATOM 841 C CA . VAL A 1 103 ? 5.017 6.649 6.120 1.00 97.81 103 VAL A CA 1
ATOM 842 C C . VAL A 1 103 ? 3.514 6.918 6.209 1.00 97.81 103 VAL A C 1
ATOM 844 O O . VAL A 1 103 ? 3.103 8.075 6.261 1.00 97.81 103 VAL A O 1
ATOM 847 N N . LEU A 1 104 ? 2.699 5.864 6.301 1.00 97.81 104 LEU A N 1
ATOM 848 C CA . LEU A 1 104 ? 1.247 5.994 6.385 1.00 97.81 104 LEU A CA 1
ATOM 849 C C . LEU A 1 104 ? 0.792 6.720 7.660 1.00 97.81 104 LEU A C 1
ATOM 851 O O . LEU A 1 104 ? -0.009 7.643 7.567 1.00 97.81 104 LEU A O 1
ATOM 855 N N . ASP A 1 105 ? 1.346 6.373 8.828 1.00 97.38 105 ASP A N 1
ATOM 856 C CA . ASP A 1 105 ? 1.054 7.026 10.113 1.00 97.38 105 ASP A CA 1
ATOM 857 C C . ASP A 1 105 ? 1.374 8.526 10.053 1.00 97.38 105 ASP A C 1
ATOM 859 O O . ASP A 1 105 ? 0.608 9.339 10.576 1.00 97.38 105 ASP A O 1
ATOM 863 N N . ARG A 1 106 ? 2.480 8.903 9.392 1.00 97.19 106 ARG A N 1
ATOM 864 C CA . ARG A 1 106 ? 2.841 10.311 9.191 1.00 97.19 106 ARG A CA 1
ATOM 865 C C . ARG A 1 106 ? 1.776 11.031 8.364 1.00 97.19 106 ARG A C 1
ATOM 867 O O . ARG A 1 106 ? 1.256 12.042 8.816 1.00 97.19 106 ARG A O 1
ATOM 874 N N . ILE A 1 107 ? 1.414 10.483 7.205 1.00 97.12 107 ILE A N 1
ATOM 875 C CA . ILE A 1 107 ? 0.437 11.087 6.284 1.00 97.12 107 ILE A CA 1
ATOM 876 C C . ILE A 1 107 ? -0.936 11.207 6.937 1.00 97.12 107 ILE A C 1
ATOM 878 O O . ILE A 1 107 ? -1.580 12.247 6.825 1.00 97.12 107 ILE A O 1
ATOM 882 N N . VAL A 1 108 ? -1.365 10.170 7.658 1.00 96.44 108 VAL A N 1
ATOM 883 C CA . VAL A 1 108 ? -2.620 10.186 8.412 1.00 96.44 108 VAL A CA 1
ATOM 884 C C . VAL A 1 108 ? -2.612 11.300 9.453 1.00 96.44 108 VAL A C 1
ATOM 886 O O . VAL A 1 108 ? -3.569 12.067 9.531 1.00 96.44 108 VAL A O 1
ATOM 889 N N . SER A 1 109 ? -1.518 11.434 10.208 1.00 96.19 109 SER A N 1
ATOM 890 C CA . SER A 1 109 ? -1.382 12.478 11.223 1.00 96.19 109 SER A CA 1
ATOM 891 C C . SER A 1 109 ? -1.290 13.889 10.635 1.00 96.19 109 SER A C 1
ATOM 893 O O . SER A 1 109 ? -1.864 14.809 11.209 1.00 96.19 109 SER A O 1
ATOM 895 N N . GLU A 1 110 ? -0.551 14.082 9.542 1.00 96.44 110 GLU A N 1
ATOM 896 C CA . GLU A 1 110 ? -0.321 15.395 8.919 1.00 96.44 110 GLU A CA 1
ATOM 897 C C . GLU A 1 110 ? -1.579 15.933 8.227 1.00 96.44 110 GLU A C 1
ATOM 899 O O . GLU A 1 110 ? -1.805 17.141 8.224 1.00 96.44 110 GLU A O 1
ATOM 904 N N . ASN A 1 111 ? -2.420 15.041 7.700 1.00 94.44 111 ASN A N 1
ATOM 905 C CA . ASN A 1 111 ? -3.607 15.403 6.926 1.00 94.44 111 ASN A CA 1
ATOM 906 C C . ASN A 1 111 ? -4.933 15.225 7.683 1.00 94.44 111 ASN A C 1
ATOM 908 O O . ASN A 1 111 ? -6.001 15.433 7.109 1.00 94.44 111 ASN A O 1
ATOM 912 N N . GLY A 1 112 ? -4.896 14.823 8.958 1.00 93.88 112 GLY A N 1
ATOM 913 C CA . GLY A 1 112 ? -6.109 14.603 9.753 1.00 93.88 112 GLY A CA 1
ATOM 914 C C . GLY A 1 112 ? -6.992 13.461 9.231 1.00 93.88 112 GLY A C 1
ATOM 915 O O . GLY A 1 112 ? -8.212 13.493 9.401 1.00 93.88 112 GLY A O 1
ATOM 916 N N . LEU A 1 113 ? -6.393 12.460 8.579 1.00 95.44 113 LEU A N 1
ATOM 917 C CA . LEU A 1 113 ? -7.109 11.258 8.149 1.00 95.44 113 LEU A CA 1
ATOM 918 C C . LEU A 1 113 ? -7.375 10.342 9.352 1.00 95.44 113 LEU A C 1
ATOM 920 O O . LEU A 1 113 ? -6.801 10.500 10.431 1.00 95.44 113 LEU A O 1
ATOM 924 N N . SER A 1 114 ? -8.220 9.334 9.152 1.00 94.88 114 SER A N 1
ATOM 925 C CA . SER A 1 114 ? -8.521 8.327 10.165 1.00 94.88 114 SER A CA 1
ATOM 926 C C . SER A 1 114 ? -8.466 6.926 9.572 1.00 94.88 114 SER A C 1
ATOM 928 O O . SER A 1 114 ? -8.928 6.675 8.462 1.00 94.88 114 SER A O 1
ATOM 930 N N . TYR A 1 115 ? -7.910 5.980 10.330 1.00 96.06 115 TYR A N 1
ATOM 931 C CA . TYR A 1 115 ? -7.952 4.566 9.954 1.00 96.06 115 TYR A CA 1
ATOM 932 C C . TYR A 1 115 ? -9.344 3.956 10.137 1.00 96.06 115 TYR A C 1
ATOM 934 O O . TYR A 1 115 ? -9.649 2.948 9.508 1.00 96.06 115 TYR A O 1
ATOM 942 N N . THR A 1 116 ? -10.203 4.523 10.983 1.00 93.88 116 THR A N 1
ATOM 943 C CA . THR A 1 116 ? -11.519 3.941 11.301 1.00 93.88 116 THR A CA 1
ATOM 944 C C . THR A 1 116 ? -12.690 4.710 10.709 1.00 93.88 116 THR A C 1
ATOM 946 O O . THR A 1 116 ? -13.783 4.159 10.631 1.00 93.88 116 THR A O 1
ATOM 949 N N . GLU A 1 117 ? -12.475 5.958 10.302 1.00 91.25 117 GLU A N 1
ATOM 950 C CA . GLU A 1 117 ? -13.523 6.870 9.846 1.00 91.25 117 GLU A CA 1
ATOM 951 C C . GLU A 1 117 ? -13.125 7.523 8.519 1.00 91.25 117 GLU A C 1
ATOM 953 O O . GLU A 1 117 ? -11.943 7.727 8.241 1.00 91.25 117 GLU A O 1
ATOM 958 N N . CYS A 1 118 ? -14.118 7.876 7.707 1.00 85.06 118 CYS A N 1
ATOM 959 C CA . CYS A 1 118 ? -13.915 8.681 6.508 1.00 85.06 118 CYS A CA 1
ATOM 960 C C . CYS A 1 118 ? -14.160 10.151 6.853 1.00 85.06 118 CYS A C 1
ATOM 962 O O . CYS A 1 118 ? -15.260 10.517 7.258 1.00 85.06 118 CYS A O 1
ATOM 964 N N . CYS A 1 119 ? -13.133 10.987 6.693 1.00 80.38 119 CYS A N 1
ATOM 965 C CA . CYS A 1 119 ? -13.172 12.403 7.076 1.00 80.38 119 CYS A CA 1
ATOM 966 C C . CYS A 1 119 ? -13.661 13.335 5.952 1.00 80.38 119 CYS A C 1
ATOM 968 O O . CYS A 1 119 ? -13.589 14.554 6.096 1.00 80.38 119 CYS A O 1
ATOM 970 N N . PHE A 1 120 ? -14.104 12.790 4.817 1.00 80.50 120 PHE A N 1
ATOM 971 C CA . PHE A 1 120 ? -14.499 13.583 3.655 1.00 80.50 120 PHE A CA 1
ATOM 972 C C . PHE A 1 120 ? -15.996 13.869 3.674 1.00 80.50 120 PHE A C 1
ATOM 974 O O . PHE A 1 120 ? -16.814 12.971 3.876 1.00 80.50 120 PHE A O 1
ATOM 981 N N . GLU A 1 121 ? -16.355 15.128 3.437 1.00 77.00 121 GLU A N 1
ATOM 982 C CA . GLU A 1 121 ? -17.750 15.517 3.280 1.00 77.00 121 GLU A CA 1
ATOM 983 C C . GLU A 1 121 ? -18.317 14.904 1.998 1.00 77.00 121 GLU A C 1
ATOM 985 O O . GLU A 1 121 ? -17.741 15.020 0.911 1.00 77.00 121 GLU A O 1
ATOM 990 N N . LYS A 1 122 ? -19.469 14.245 2.123 1.00 74.19 122 LYS A N 1
ATOM 991 C CA . LYS A 1 122 ? -20.182 13.719 0.968 1.00 74.19 122 LYS A CA 1
ATOM 992 C C . LYS A 1 122 ? -20.838 14.881 0.229 1.00 74.19 122 LYS A C 1
ATOM 994 O O . LYS A 1 122 ? -21.723 15.542 0.761 1.00 74.19 122 LYS A O 1
ATOM 999 N N . LEU A 1 123 ? -20.423 15.105 -1.012 1.00 73.56 123 LEU A N 1
ATOM 1000 C CA . LEU A 1 123 ? -21.077 16.075 -1.880 1.00 73.56 123 LEU A CA 1
ATOM 1001 C C . LEU A 1 123 ? -22.335 15.441 -2.479 1.00 73.56 123 LEU A C 1
ATOM 1003 O O . LEU A 1 123 ? -22.247 14.523 -3.296 1.00 73.56 123 LEU A O 1
ATOM 1007 N N . ASP A 1 124 ? -23.507 15.947 -2.103 1.00 75.00 124 ASP A N 1
ATOM 1008 C CA . ASP A 1 124 ? -24.745 15.625 -2.809 1.00 75.00 124 ASP A CA 1
ATOM 1009 C C . ASP A 1 124 ? -24.704 16.300 -4.185 1.00 75.00 124 ASP A C 1
ATOM 1011 O O . ASP A 1 124 ? -24.741 17.528 -4.316 1.00 75.00 124 ASP A O 1
ATOM 1015 N N . GLY A 1 125 ? -24.551 15.489 -5.234 1.00 70.75 125 GLY A N 1
ATOM 1016 C CA . GLY A 1 125 ? -24.469 15.978 -6.606 1.00 70.75 125 GLY A CA 1
ATOM 1017 C C . GLY A 1 125 ? -25.675 16.851 -6.961 1.00 70.75 125 GLY A C 1
ATOM 1018 O O . GLY A 1 125 ? -26.823 16.485 -6.709 1.00 70.75 125 GLY A O 1
ATOM 1019 N N . LYS A 1 126 ? -25.436 18.010 -7.586 1.00 73.00 126 LYS A N 1
ATOM 1020 C CA . LYS A 1 126 ? -26.524 18.812 -8.157 1.00 73.00 126 LYS A CA 1
ATOM 1021 C C . LYS A 1 126 ? -27.113 18.079 -9.357 1.00 73.00 126 LYS A C 1
ATOM 1023 O O . LYS A 1 126 ? -26.410 17.817 -10.330 1.00 73.00 126 LYS A O 1
ATOM 1028 N N . VAL A 1 127 ? -28.416 17.811 -9.314 1.00 67.00 127 VAL A N 1
ATOM 1029 C CA . VAL A 1 127 ? -29.175 17.389 -10.495 1.00 67.00 127 VAL A CA 1
ATOM 1030 C C . VAL A 1 127 ? -29.213 18.570 -11.460 1.00 67.00 127 VAL A C 1
ATOM 1032 O O . VAL A 1 127 ? -29.904 19.558 -11.221 1.00 67.00 127 VAL A O 1
ATOM 1035 N N . ILE A 1 128 ? -28.429 18.492 -12.533 1.00 74.25 128 ILE A N 1
ATOM 1036 C CA . ILE A 1 128 ? -28.504 19.450 -13.633 1.00 74.25 128 ILE A CA 1
ATOM 1037 C C . ILE A 1 128 ? -29.650 18.978 -14.524 1.00 74.25 128 ILE A C 1
ATOM 1039 O O . ILE A 1 128 ? -29.507 18.009 -15.269 1.00 74.25 128 ILE A O 1
ATOM 1043 N N . SER A 1 129 ? -30.808 19.627 -14.420 1.00 70.44 129 SER A N 1
ATOM 1044 C CA . SER A 1 129 ? -31.861 19.465 -15.418 1.00 70.44 129 SER A CA 1
ATOM 1045 C C . SER A 1 129 ? -31.344 19.977 -16.770 1.00 70.44 129 SER A C 1
ATOM 1047 O O . SER A 1 129 ? -30.680 21.019 -16.809 1.00 70.44 129 SER A O 1
ATOM 1049 N N . PRO A 1 130 ? -31.610 19.270 -17.884 1.00 68.94 130 PRO A N 1
ATOM 1050 C CA . PRO A 1 130 ? -31.277 19.775 -19.208 1.00 68.94 130 PRO A CA 1
ATOM 1051 C C . PRO A 1 130 ? -31.933 21.145 -19.384 1.00 68.94 130 PRO A C 1
ATOM 1053 O O . PRO A 1 130 ? -33.142 21.282 -19.206 1.00 68.94 130 PRO A O 1
ATOM 1056 N N . VAL A 1 131 ? -31.142 22.172 -19.691 1.00 69.50 131 VAL A N 1
ATOM 1057 C CA . VAL A 1 131 ? -31.700 23.451 -20.127 1.00 69.50 131 VAL A CA 1
ATOM 1058 C C . VAL A 1 131 ? -32.209 23.225 -21.543 1.00 69.50 131 VAL A C 1
ATOM 1060 O 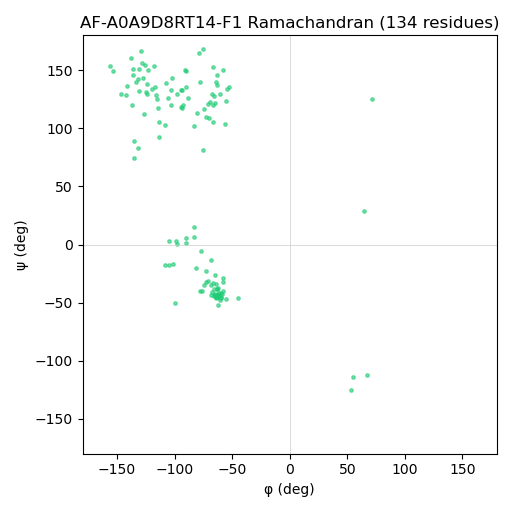O . VAL A 1 131 ? -31.400 23.034 -22.456 1.00 69.50 131 VAL A O 1
ATOM 1063 N N . ASP A 1 132 ? -33.530 23.218 -21.718 1.00 60.06 132 ASP A N 1
ATOM 1064 C CA . ASP A 1 132 ? -34.155 23.254 -23.036 1.00 60.06 132 ASP A CA 1
ATOM 1065 C C . ASP A 1 132 ? -33.643 24.490 -23.779 1.00 60.06 132 ASP A C 1
ATOM 1067 O O . ASP A 1 132 ? -34.023 25.628 -23.502 1.00 60.06 132 ASP A O 1
ATOM 1071 N N . LYS A 1 133 ? -32.731 24.269 -24.730 1.00 60.38 133 LYS A N 1
ATOM 1072 C CA . LYS A 1 133 ? -32.381 25.270 -25.733 1.00 60.38 133 LYS A CA 1
ATOM 1073 C C . LYS A 1 133 ? -33.520 25.329 -26.745 1.00 60.38 133 LYS A C 1
ATOM 1075 O O . LYS A 1 133 ? -33.432 24.738 -27.817 1.00 60.38 133 LYS A O 1
ATOM 1080 N N . THR A 1 134 ? -34.572 26.057 -26.405 1.00 57.88 134 THR A N 1
ATOM 1081 C CA . THR A 1 134 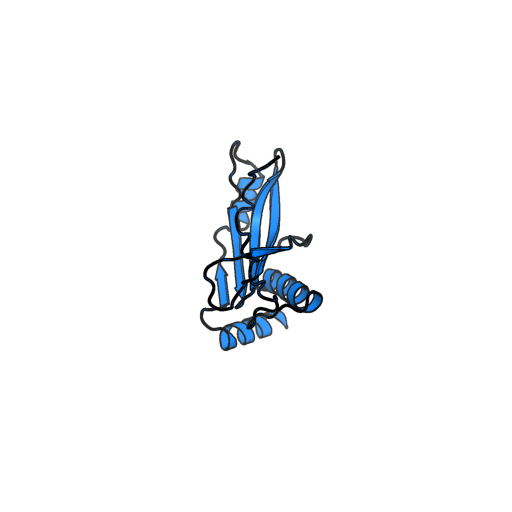? -35.573 26.511 -27.371 1.00 57.88 134 THR A CA 1
ATOM 1082 C C . THR A 1 134 ? -35.829 27.997 -27.178 1.00 57.88 134 THR A C 1
ATOM 1084 O O . THR A 1 134 ? -36.114 28.422 -26.058 1.00 57.88 134 THR A O 1
ATOM 1087 N N . SER A 1 135 ? -35.813 28.722 -28.307 1.00 48.66 135 SER A N 1
ATOM 1088 C CA . SER A 1 135 ? -36.149 30.149 -28.528 1.00 48.66 135 SER A CA 1
ATOM 1089 C C . SER A 1 135 ? -35.128 31.157 -27.966 1.00 48.66 135 SER A C 1
ATOM 1091 O O . SER A 1 135 ? -34.787 31.081 -26.794 1.0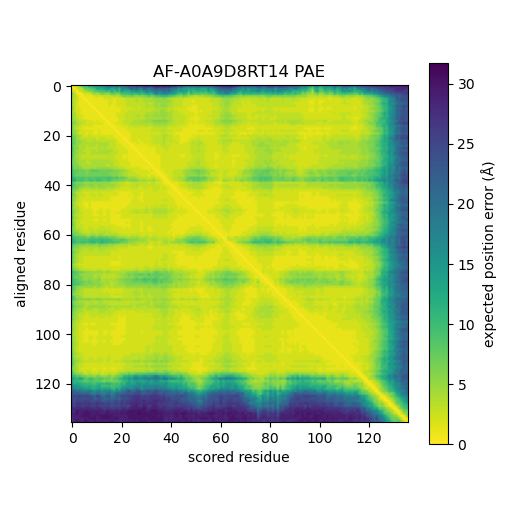0 48.66 135 SER A O 1
ATOM 1093 N N . GLU A 1 136 ? -34.553 32.101 -28.720 1.00 44.34 136 GLU A N 1
ATOM 1094 C CA . GLU A 1 136 ? -34.893 32.757 -30.005 1.00 44.34 136 GLU A CA 1
ATOM 1095 C C . GLU A 1 136 ? -33.657 32.956 -30.901 1.00 44.34 136 GLU A C 1
ATOM 1097 O O . GLU A 1 136 ? -32.544 33.142 -30.355 1.00 44.34 136 GLU A O 1
#

Radius of gyration: 19.34 Å; Cα contacts (8 Å, |Δi|>4): 201; chains: 1; bounding box: 55×43×49 Å

Secondary structur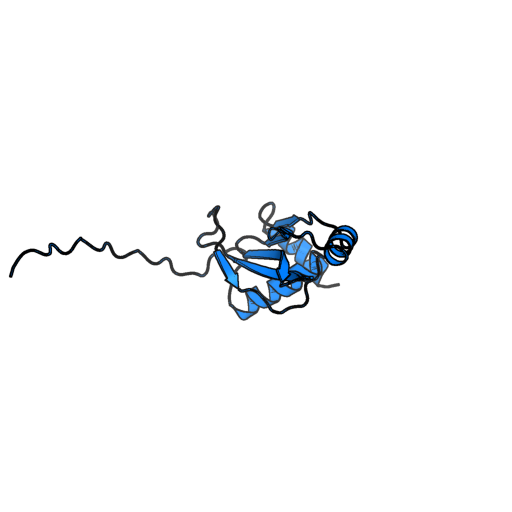e (DSSP, 8-state):
-HHHHHHHHHHHHHGGGEEEE--S-HHHHHHHHHS--SS---EEEEEEEETTEEEEEEEEEETTEEEEEEEE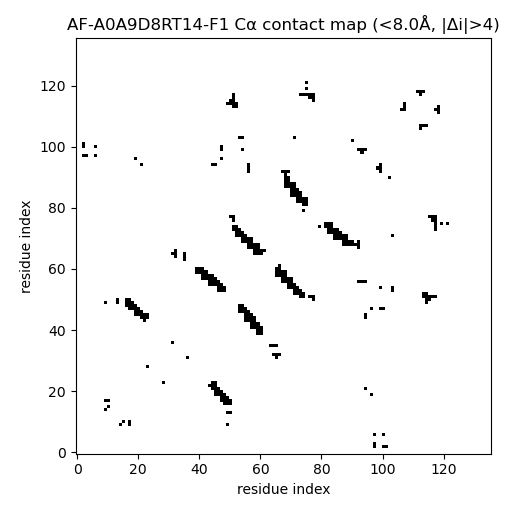EE-SSTT-S--EEEE---SPP--SHHHHHHHHHHHHHHHT--SSS--SPP--------------

Sequence (136 aa):
MFTMKRIKELKNQLGDKYFFCRPMSDRDIFLLQRKPPQNFAETVVASLTVGCVKIEATLFKNKEKLSLCYDVFVKDTPDSDEWICYETPTDTVKLKETEMLFVLDRIVSENGLSYTECCFEKLDGKVISPVDKTSE

Foldseek 3Di:
DVLVVVLVVQCVVCPVQWDKDAQDDPVRLVVCQVPPDPDDDKDFRIKTGRQQKIKTWIWDDDPRGIDTWIWIWGDQFRPDPDTDTDDIDPDDDDRDPSVRVVVVVVCCVVVVHDSHGRPDDDDPDDDDDDDPPDDD

Nearest PDB structures (foldseek):
  3hty-assembly4_D  TM=6.721E-01  e=5.134E+00  Bacteroides thetaiotaomicron VPI-5482
  5tph-assembly1_A  TM=5.883E-01  e=4.839E+00  synthetic construct
  3en8-assembly1_A-2  TM=3.873E-01  e=3.601E+00  Paraburkholderia xenovorans LB400
  5u35-assembly1_B  TM=3.574E-01  e=8.238E+00  synthetic construct